Protein AF-A0A8T5P5B1-F1 (afdb_monomer)

Radius of gyration: 20.29 Å; Cα contacts (8 Å, |Δi|>4): 77; chains: 1; bounding box: 40×28×61 Å

Solvent-accessible surface area (backbone atoms only — not comparable to full-atom values): 6531 Å² total; per-residue (Å²): 136,70,73,81,49,51,67,56,51,51,53,49,50,72,64,31,97,57,100,67,62,65,69,62,54,52,53,53,47,52,51,34,45,74,70,67,40,54,70,73,57,39,50,51,55,47,38,60,73,73,66,32,72,88,70,80,76,87,70,61,78,88,75,66,52,93,85,67,72,92,85,82,86,88,71,44,78,75,44,80,45,83,44,78,42,78,56,94,95,39,85,41,79,45,78,49,68,46,76,88

Secondary structure (DSSP, 8-state):
--TTTHHHHHHHHHHS-S---HHHHHHHHHHHHHTT--HHHHHHHHHHHTT---------GGG--TT--S------EEEEEEEEEEETTEEEEEEEEEE-

Structure (mmCIF, N/CA/C/O backbone):
data_AF-A0A8T5P5B1-F1
#
_entry.id   AF-A0A8T5P5B1-F1
#
loop_
_atom_site.group_PDB
_atom_site.id
_atom_site.type_symbol
_atom_site.label_atom_id
_atom_site.label_alt_id
_atom_site.label_comp_id
_atom_site.label_asym_id
_atom_site.label_entity_id
_atom_site.label_seq_id
_atom_site.pdbx_PDB_ins_code
_atom_site.Cartn_x
_atom_site.Cartn_y
_atom_site.Cartn_z
_atom_site.occupancy
_atom_site.B_iso_or_equiv
_atom_site.auth_seq_id
_atom_site.auth_comp_id
_atom_site.auth_asym_id
_atom_site.auth_atom_id
_atom_site.pdbx_PDB_model_num
ATOM 1 N N . MET A 1 1 ? 10.607 -5.806 -32.812 1.00 48.81 1 MET A N 1
ATOM 2 C CA . MET A 1 1 ? 11.029 -6.212 -31.448 1.00 48.81 1 MET A CA 1
ATOM 3 C C . MET A 1 1 ? 11.606 -5.039 -30.644 1.00 48.81 1 MET A C 1
ATOM 5 O O . MET A 1 1 ? 11.874 -5.224 -29.467 1.00 48.81 1 MET A O 1
ATOM 9 N N . GLU A 1 2 ? 11.757 -3.839 -31.229 1.00 45.44 2 GLU A N 1
ATOM 10 C CA . GLU A 1 2 ? 12.135 -2.603 -30.513 1.00 45.44 2 GLU A CA 1
ATOM 11 C C . GLU A 1 2 ? 10.940 -1.669 -30.233 1.00 45.44 2 GLU A C 1
ATOM 13 O O . GLU A 1 2 ? 11.024 -0.817 -29.356 1.00 45.44 2 GLU A O 1
ATOM 18 N N . ASP A 1 3 ? 9.799 -1.900 -30.886 1.00 50.09 3 ASP A N 1
ATOM 19 C CA . ASP A 1 3 ? 8.593 -1.065 -30.787 1.00 50.09 3 ASP A CA 1
ATOM 20 C C . ASP A 1 3 ? 7.743 -1.249 -29.515 1.00 50.09 3 ASP A C 1
ATOM 22 O O . ASP A 1 3 ? 6.899 -0.405 -29.228 1.00 50.09 3 ASP A O 1
ATOM 26 N N . GLU A 1 4 ? 7.945 -2.305 -28.715 1.00 53.94 4 GLU A N 1
ATOM 27 C CA . GLU A 1 4 ? 7.190 -2.488 -27.455 1.00 53.94 4 GLU A CA 1
ATOM 28 C C . GLU A 1 4 ? 7.750 -1.656 -26.293 1.00 53.94 4 GLU A C 1
ATOM 30 O O . GLU A 1 4 ? 7.059 -1.420 -25.304 1.00 53.94 4 GLU A O 1
ATOM 35 N N . PHE A 1 5 ? 8.991 -1.173 -26.403 1.00 53.56 5 PHE A N 1
ATOM 36 C CA . PHE A 1 5 ? 9.629 -0.388 -25.343 1.00 53.56 5 PHE A CA 1
ATOM 37 C C . PHE A 1 5 ? 9.451 1.116 -25.522 1.00 53.56 5 PHE A C 1
ATOM 39 O O . PHE A 1 5 ? 9.472 1.833 -24.524 1.00 53.56 5 PHE A O 1
ATOM 46 N N . ALA A 1 6 ? 9.214 1.577 -26.753 1.00 57.56 6 ALA A N 1
ATOM 47 C CA . ALA A 1 6 ? 8.965 2.980 -27.076 1.00 57.56 6 ALA A CA 1
ATOM 48 C C . ALA A 1 6 ? 7.896 3.639 -26.174 1.00 57.56 6 ALA A C 1
ATOM 50 O O . ALA A 1 6 ? 8.231 4.612 -25.500 1.00 57.56 6 ALA A O 1
ATOM 51 N N . PRO A 1 7 ? 6.671 3.085 -26.012 1.00 61.44 7 PRO A N 1
ATOM 52 C CA . PRO A 1 7 ? 5.656 3.729 -25.174 1.00 61.44 7 PRO A CA 1
ATOM 53 C C . PRO A 1 7 ? 6.041 3.768 -23.689 1.00 61.44 7 PRO A C 1
ATOM 55 O O . PRO A 1 7 ? 5.639 4.668 -22.959 1.00 61.44 7 PRO A O 1
ATOM 58 N N . HIS A 1 8 ? 6.832 2.802 -23.218 1.00 60.69 8 HIS A N 1
ATOM 59 C CA . HIS A 1 8 ? 7.261 2.753 -21.823 1.00 60.69 8 HIS A CA 1
ATOM 60 C C . HIS A 1 8 ? 8.378 3.751 -21.520 1.00 60.69 8 HIS A C 1
ATOM 62 O O . HIS A 1 8 ? 8.417 4.295 -20.420 1.00 60.69 8 HIS A O 1
ATOM 68 N N . VAL A 1 9 ? 9.270 3.998 -22.479 1.00 60.22 9 VAL A N 1
ATOM 69 C CA . VAL A 1 9 ? 10.329 5.005 -22.358 1.00 60.22 9 VAL A CA 1
ATOM 70 C C . VAL A 1 9 ? 9.731 6.413 -22.357 1.00 60.22 9 VAL A C 1
ATOM 72 O O . VAL A 1 9 ? 10.094 7.213 -21.495 1.00 60.22 9 VAL A O 1
ATOM 75 N N . ASP A 1 10 ? 8.759 6.681 -23.232 1.00 62.12 10 ASP A N 1
ATOM 76 C CA . ASP A 1 10 ? 8.004 7.940 -23.252 1.00 62.12 10 ASP A CA 1
ATOM 77 C C . ASP A 1 10 ? 7.241 8.186 -21.941 1.00 62.12 10 ASP A C 1
ATOM 79 O O . ASP A 1 10 ? 7.324 9.273 -21.372 1.00 62.12 10 ASP A O 1
ATOM 83 N N . GLU A 1 11 ? 6.561 7.170 -21.394 1.00 61.44 11 GLU A N 1
ATOM 84 C CA . GLU A 1 11 ? 5.889 7.276 -20.087 1.00 61.44 11 GLU A CA 1
ATOM 85 C C . GLU A 1 11 ? 6.862 7.635 -18.958 1.00 61.44 11 GLU A C 1
ATOM 87 O O . GLU A 1 11 ? 6.540 8.433 -18.076 1.00 61.44 11 GLU A O 1
ATOM 92 N N . ILE A 1 12 ? 8.058 7.042 -18.969 1.00 63.22 12 ILE A N 1
ATOM 93 C CA . ILE A 1 12 ? 9.087 7.313 -17.965 1.00 63.22 12 ILE A CA 1
ATOM 94 C C . ILE A 1 12 ? 9.600 8.746 -18.122 1.00 63.22 12 ILE A C 1
ATOM 96 O O . ILE A 1 12 ? 9.678 9.470 -17.131 1.00 63.22 12 ILE A O 1
ATOM 100 N N . LYS A 1 13 ? 9.891 9.187 -19.349 1.00 62.69 13 LYS A N 1
ATOM 101 C CA . LYS A 1 13 ? 10.288 10.572 -19.624 1.00 62.69 13 LYS A CA 1
ATOM 102 C C . LYS A 1 13 ? 9.228 11.580 -19.214 1.00 62.69 13 LYS A C 1
ATOM 104 O O . LYS A 1 13 ? 9.554 12.591 -18.621 1.00 62.69 13 LYS A O 1
ATOM 109 N N . MET A 1 14 ? 7.959 11.303 -19.483 1.00 61.25 14 MET A N 1
ATOM 110 C CA . MET A 1 14 ? 6.864 12.180 -19.075 1.00 61.25 14 MET A CA 1
ATOM 111 C C . MET A 1 14 ? 6.687 12.194 -17.546 1.00 61.25 14 MET A C 1
ATOM 113 O O . MET A 1 14 ? 6.194 13.163 -16.967 1.00 61.25 14 MET A O 1
ATOM 117 N N . ALA A 1 15 ? 7.088 11.118 -16.861 1.00 56.56 15 ALA A N 1
ATOM 118 C CA . ALA A 1 15 ? 7.052 11.039 -15.407 1.00 56.56 15 ALA A CA 1
ATOM 119 C C . ALA A 1 15 ? 8.195 11.812 -14.731 1.00 56.56 15 ALA A C 1
ATOM 121 O O . ALA A 1 15 ? 7.965 12.360 -13.646 1.00 56.56 15 ALA A O 1
ATOM 122 N N . LEU A 1 16 ? 9.376 11.848 -15.353 1.00 60.03 16 LEU A N 1
ATOM 123 C CA . LEU A 1 16 ? 10.564 12.566 -14.903 1.00 60.03 16 LEU A CA 1
ATOM 124 C C . LEU A 1 16 ? 10.633 13.928 -15.607 1.00 60.03 16 LEU A C 1
ATOM 126 O O . LEU A 1 16 ? 11.017 14.007 -16.762 1.00 60.03 16 LEU A O 1
ATOM 130 N N . ASP A 1 17 ? 10.291 15.002 -14.900 1.00 54.94 17 ASP A N 1
ATOM 131 C CA . ASP A 1 17 ? 10.280 16.406 -15.364 1.00 54.94 17 ASP A CA 1
ATOM 132 C C . ASP A 1 17 ? 11.702 16.960 -15.670 1.00 54.94 17 ASP A C 1
ATOM 134 O O . ASP A 1 17 ? 12.085 18.057 -15.277 1.00 54.94 17 ASP A O 1
ATOM 138 N N . SER A 1 18 ? 12.581 16.154 -16.266 1.00 53.78 18 SER A N 1
ATOM 139 C CA . SER A 1 18 ? 13.993 16.455 -16.486 1.00 53.78 18 SER A CA 1
ATOM 140 C C . SER A 1 18 ? 14.473 15.869 -17.809 1.00 53.78 18 SER A C 1
ATOM 142 O O . SER A 1 18 ? 14.102 14.757 -18.180 1.00 53.78 18 SER A O 1
ATOM 144 N N . GLU A 1 19 ? 15.326 16.627 -18.503 1.00 54.81 19 GLU A N 1
ATOM 145 C CA . GLU A 1 19 ? 15.997 16.263 -19.757 1.00 54.81 19 GLU A CA 1
ATOM 146 C C . GLU A 1 19 ? 16.933 15.057 -19.567 1.00 54.81 19 GLU A C 1
ATOM 148 O O . GLU A 1 19 ? 18.153 15.179 -19.484 1.00 54.81 19 GLU A O 1
ATOM 153 N N . ILE A 1 20 ? 16.356 13.865 -19.453 1.00 60.31 20 ILE A N 1
ATOM 154 C CA . ILE A 1 20 ? 17.097 12.612 -19.351 1.00 60.31 20 ILE A CA 1
ATOM 155 C C . ILE A 1 20 ? 17.165 11.972 -20.737 1.00 60.31 20 ILE A C 1
ATOM 157 O O . ILE A 1 20 ? 16.169 11.884 -21.458 1.00 60.31 20 ILE A O 1
ATOM 161 N N . ASP A 1 21 ? 18.362 11.517 -21.098 1.00 63.22 21 ASP A N 1
ATOM 162 C CA . ASP A 1 21 ? 18.674 10.928 -22.397 1.00 63.22 21 ASP A CA 1
ATOM 163 C C . ASP A 1 21 ? 17.936 9.589 -22.615 1.00 63.22 21 ASP A C 1
ATOM 165 O O . ASP A 1 21 ? 18.055 8.655 -21.813 1.00 63.22 21 ASP A O 1
ATOM 169 N N . GLU A 1 22 ? 17.174 9.485 -23.711 1.00 63.44 22 GLU A N 1
ATOM 170 C CA . GLU A 1 22 ? 16.361 8.301 -24.062 1.00 63.44 22 GLU A CA 1
ATOM 171 C C . GLU A 1 22 ? 17.205 7.047 -24.216 1.00 63.44 22 GLU A C 1
ATOM 173 O O . GLU A 1 22 ? 16.791 5.956 -23.820 1.00 63.44 22 GLU A O 1
ATOM 178 N N . ASN A 1 23 ? 18.412 7.203 -24.760 1.00 65.38 23 ASN A N 1
ATOM 179 C CA . ASN A 1 23 ? 19.282 6.075 -25.049 1.00 65.38 23 ASN A CA 1
ATOM 180 C C . ASN A 1 23 ? 19.804 5.437 -23.759 1.00 65.38 23 ASN A C 1
ATOM 182 O O . ASN A 1 23 ? 19.926 4.213 -23.681 1.00 65.38 23 ASN A O 1
ATOM 186 N N . GLY A 1 24 ? 20.059 6.249 -22.727 1.00 66.38 24 GLY A N 1
ATOM 187 C CA . GLY A 1 24 ? 20.456 5.759 -21.406 1.00 66.38 24 GLY A CA 1
ATOM 188 C C . GLY A 1 24 ? 19.336 4.971 -20.726 1.00 66.38 24 GLY A C 1
ATOM 189 O O . GLY A 1 24 ? 19.567 3.878 -20.212 1.00 66.38 24 GLY A O 1
ATOM 190 N N . ILE A 1 25 ? 18.106 5.488 -20.794 1.00 69.56 25 ILE A N 1
ATOM 191 C CA . ILE A 1 25 ? 16.907 4.830 -20.260 1.00 69.56 25 ILE A CA 1
ATOM 192 C C . ILE A 1 25 ? 16.655 3.487 -20.955 1.00 69.56 25 ILE A C 1
ATOM 194 O O . ILE A 1 25 ? 16.413 2.480 -20.289 1.00 69.56 25 ILE A O 1
ATOM 198 N N . LEU A 1 26 ? 16.734 3.455 -22.285 1.00 69.56 26 LEU A N 1
ATOM 199 C CA . LEU A 1 26 ? 16.474 2.258 -23.080 1.00 69.56 26 LEU A CA 1
ATOM 200 C C . LEU A 1 26 ? 17.521 1.166 -22.818 1.00 69.56 26 LEU A C 1
ATOM 202 O O . LEU A 1 26 ? 17.164 -0.008 -22.702 1.00 69.56 26 LEU A O 1
ATOM 206 N N . ALA A 1 27 ? 18.796 1.536 -22.665 1.00 73.19 27 ALA A N 1
ATOM 207 C CA . ALA A 1 27 ? 19.865 0.599 -22.325 1.00 73.19 27 ALA A CA 1
ATOM 208 C C . ALA A 1 27 ? 19.683 -0.012 -20.924 1.00 73.19 27 ALA A C 1
ATOM 210 O O . ALA A 1 27 ? 19.799 -1.229 -20.761 1.00 73.19 27 ALA A O 1
ATOM 211 N N . ASP A 1 28 ? 19.350 0.805 -19.921 1.00 71.62 28 ASP A N 1
ATOM 212 C CA . ASP A 1 28 ? 19.043 0.320 -18.571 1.00 71.62 28 ASP A CA 1
ATOM 213 C C . ASP A 1 28 ? 17.775 -0.550 -18.553 1.00 71.62 28 ASP A C 1
ATOM 215 O O . ASP A 1 28 ? 17.753 -1.587 -17.890 1.00 71.62 28 ASP A O 1
ATOM 219 N N . LEU A 1 29 ? 16.742 -0.188 -19.322 1.00 72.25 29 LEU A N 1
ATOM 220 C CA . LEU A 1 29 ? 15.509 -0.967 -19.445 1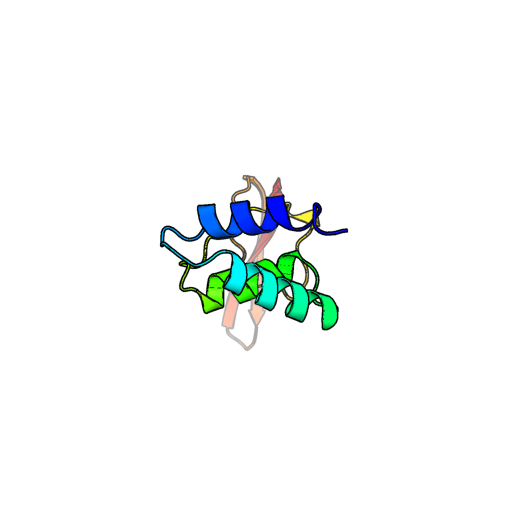.00 72.25 29 LEU A CA 1
ATOM 221 C C . LEU A 1 29 ? 15.765 -2.334 -20.098 1.00 72.25 29 LEU A C 1
ATOM 223 O O . LEU A 1 29 ? 15.334 -3.350 -19.553 1.00 72.25 29 LEU A O 1
ATOM 227 N N . LYS A 1 30 ? 16.511 -2.380 -21.214 1.00 74.00 30 LYS A N 1
ATOM 228 C CA . LYS A 1 30 ? 16.926 -3.636 -21.869 1.00 74.00 30 LYS A CA 1
ATOM 229 C C . LYS A 1 30 ? 17.681 -4.528 -20.884 1.00 74.00 30 LYS A C 1
ATOM 231 O O . LYS A 1 30 ? 17.327 -5.693 -20.726 1.00 74.00 30 LYS A O 1
ATOM 236 N N . LYS A 1 31 ? 18.629 -3.955 -20.139 1.00 78.00 31 LYS A N 1
ATOM 237 C CA . LYS A 1 31 ? 19.401 -4.678 -19.126 1.00 78.00 31 LYS A CA 1
ATOM 238 C C . LYS A 1 31 ? 18.501 -5.268 -18.035 1.00 78.00 31 LYS A C 1
ATOM 240 O O . LYS A 1 31 ? 18.640 -6.436 -17.696 1.00 78.00 31 LYS A O 1
ATOM 245 N N . LEU A 1 32 ? 17.545 -4.502 -17.509 1.00 75.44 32 LEU A N 1
ATOM 246 C CA . LEU A 1 32 ? 16.598 -4.979 -16.490 1.00 75.44 32 LEU A CA 1
ATOM 247 C C . LEU A 1 32 ? 15.712 -6.125 -17.008 1.00 75.44 32 LEU A C 1
ATOM 249 O O . LEU A 1 32 ? 15.461 -7.087 -16.283 1.00 75.44 32 LEU A O 1
ATOM 253 N N . ILE A 1 33 ? 15.300 -6.072 -18.271 1.00 72.06 33 ILE A N 1
ATOM 254 C CA . ILE A 1 33 ? 14.507 -7.133 -18.904 1.00 72.06 33 ILE A CA 1
ATOM 255 C C . ILE A 1 33 ? 15.348 -8.389 -19.155 1.00 72.06 33 ILE A C 1
ATOM 257 O O . ILE A 1 33 ? 14.856 -9.498 -18.943 1.00 72.06 33 ILE A O 1
ATOM 261 N N . GLU A 1 34 ? 16.624 -8.245 -19.523 1.00 76.56 34 GLU A N 1
ATOM 262 C CA . GLU A 1 34 ? 17.568 -9.371 -19.597 1.00 76.56 34 GLU A CA 1
ATOM 263 C C . GLU A 1 34 ? 17.736 -10.063 -18.236 1.00 76.56 34 GLU A C 1
ATOM 265 O O . GLU A 1 34 ? 17.813 -11.290 -18.163 1.00 76.56 34 GLU A O 1
ATOM 270 N N . PHE A 1 35 ? 17.679 -9.302 -1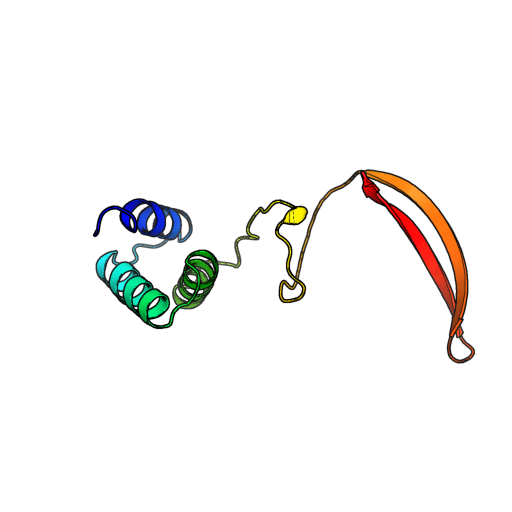7.138 1.00 74.94 35 PHE A N 1
ATOM 271 C CA . PHE A 1 35 ? 17.631 -9.837 -15.772 1.00 74.94 35 PHE A CA 1
ATOM 272 C C . PHE A 1 35 ? 16.266 -10.443 -15.381 1.00 74.94 35 PHE A C 1
ATOM 274 O O . PHE A 1 35 ? 16.079 -10.824 -14.226 1.00 74.94 35 PHE A O 1
ATOM 281 N N . ARG A 1 36 ? 15.316 -10.570 -16.323 1.00 66.50 36 ARG A N 1
ATOM 282 C CA . ARG A 1 36 ? 13.919 -11.000 -16.107 1.00 66.50 36 ARG A CA 1
ATOM 283 C C . ARG A 1 36 ? 13.166 -10.151 -15.083 1.00 66.50 36 ARG A C 1
ATOM 285 O O . ARG A 1 36 ? 12.235 -10.637 -14.438 1.00 66.50 36 ARG A O 1
ATOM 292 N N . VAL A 1 37 ? 13.545 -8.886 -14.929 1.00 69.56 37 VAL A N 1
ATOM 293 C CA . VAL A 1 37 ? 12.780 -7.953 -14.107 1.00 69.56 37 VAL A CA 1
ATOM 294 C C . VAL A 1 37 ? 11.502 -7.603 -14.874 1.00 69.56 37 VAL A C 1
ATOM 296 O O . VAL A 1 37 ? 11.580 -7.209 -16.041 1.00 69.56 37 VAL A O 1
ATOM 299 N N . PRO A 1 38 ? 10.312 -7.756 -14.268 1.00 69.94 38 PRO A N 1
ATOM 300 C CA . PRO A 1 38 ? 9.070 -7.370 -14.920 1.00 69.94 38 PRO A CA 1
ATOM 301 C C . PRO A 1 38 ? 9.088 -5.872 -15.248 1.00 69.94 38 PRO A C 1
ATOM 303 O O . PRO A 1 38 ? 9.589 -5.066 -14.463 1.00 69.94 38 PRO A O 1
ATOM 306 N N . ILE A 1 39 ? 8.508 -5.495 -16.394 1.00 68.00 39 ILE A N 1
ATOM 307 C CA . ILE A 1 39 ? 8.526 -4.121 -16.941 1.00 68.00 39 ILE A CA 1
ATOM 308 C C . ILE A 1 39 ? 8.130 -3.087 -15.877 1.00 68.00 39 ILE A C 1
ATOM 310 O O . ILE A 1 39 ? 8.727 -2.022 -15.767 1.00 68.00 39 ILE A O 1
ATOM 314 N N . GLU A 1 40 ? 7.162 -3.422 -15.034 1.00 65.38 40 GLU A N 1
ATOM 315 C CA . GLU A 1 40 ? 6.665 -2.558 -13.966 1.00 65.38 40 GLU A CA 1
ATOM 316 C C . GLU A 1 40 ? 7.687 -2.267 -12.854 1.00 65.38 40 GLU A C 1
ATOM 318 O O . GLU A 1 40 ? 7.722 -1.179 -12.279 1.00 65.38 40 GLU A O 1
ATOM 323 N N . GLU A 1 41 ? 8.522 -3.247 -12.531 1.00 66.94 41 GLU A N 1
ATOM 324 C CA . GLU A 1 41 ? 9.589 -3.117 -11.544 1.00 66.94 41 GLU A CA 1
ATOM 325 C C . GLU A 1 41 ? 10.817 -2.447 -12.160 1.00 66.94 41 GLU A C 1
ATOM 327 O O . GLU A 1 41 ? 11.470 -1.632 -11.506 1.00 66.94 41 GLU A O 1
ATOM 332 N N . ALA A 1 42 ? 11.047 -2.671 -13.457 1.00 71.62 42 ALA A N 1
ATOM 333 C CA . ALA A 1 42 ? 12.058 -1.954 -14.214 1.00 71.62 42 ALA A CA 1
ATOM 334 C C . ALA A 1 42 ? 11.764 -0.443 -14.267 1.00 71.62 42 ALA A C 1
ATOM 336 O O . ALA A 1 42 ? 12.655 0.353 -13.972 1.00 71.62 42 ALA A O 1
ATOM 337 N N . LYS A 1 43 ? 10.502 -0.040 -14.513 1.00 67.62 43 LYS A N 1
ATOM 338 C CA . 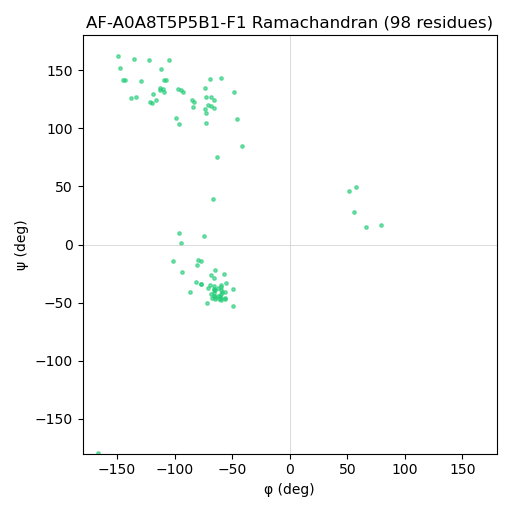LYS A 1 43 ? 10.067 1.369 -14.436 1.00 67.62 43 LYS A CA 1
ATOM 339 C C . LYS A 1 43 ? 10.365 1.982 -13.064 1.00 67.62 43 LYS A C 1
ATOM 341 O O . LYS A 1 43 ? 10.937 3.064 -12.999 1.00 67.62 43 LYS A O 1
ATOM 346 N N . ARG A 1 44 ? 10.031 1.285 -11.966 1.00 65.62 44 ARG A N 1
ATOM 347 C CA . ARG A 1 44 ? 10.308 1.751 -10.589 1.00 65.62 44 ARG A CA 1
ATOM 348 C C . ARG A 1 44 ? 11.798 1.962 -10.339 1.00 65.62 44 ARG A C 1
ATOM 350 O O . ARG A 1 44 ? 12.188 3.004 -9.820 1.00 65.62 44 ARG A O 1
ATOM 357 N N . SER A 1 45 ? 12.619 0.987 -10.722 1.00 66.94 45 SER A N 1
ATOM 358 C CA . SER A 1 45 ? 14.076 1.069 -10.581 1.00 66.94 45 SER A CA 1
ATOM 359 C C . SER A 1 45 ? 14.647 2.260 -11.349 1.00 66.94 45 SER A C 1
ATOM 361 O O . SER A 1 45 ? 15.520 2.966 -10.847 1.00 66.94 45 SER A O 1
ATOM 363 N N . LEU A 1 46 ? 14.102 2.526 -12.534 1.00 71.44 46 LEU A N 1
ATOM 364 C CA . LEU A 1 46 ? 14.517 3.631 -13.378 1.00 71.44 46 LEU A CA 1
ATOM 365 C C . LEU A 1 46 ? 14.082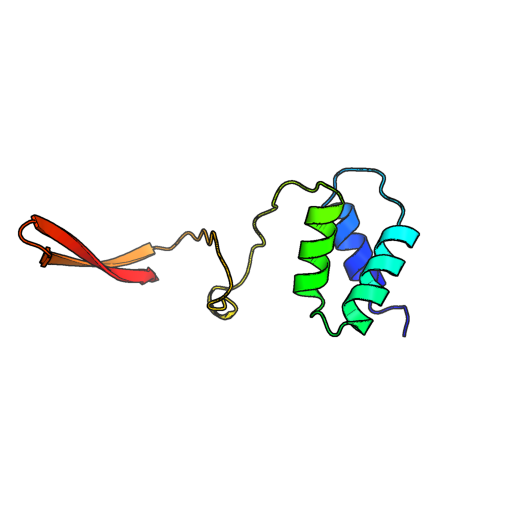 4.992 -12.812 1.00 71.44 46 LEU A C 1
ATOM 367 O O . LEU A 1 46 ? 14.922 5.861 -12.612 1.00 71.44 46 LEU A O 1
ATOM 371 N N . ILE A 1 47 ? 12.811 5.162 -12.443 1.00 68.75 47 ILE A N 1
ATOM 372 C CA . ILE A 1 47 ? 12.303 6.398 -11.819 1.00 68.75 47 ILE A CA 1
ATOM 373 C C . ILE A 1 47 ? 13.105 6.733 -10.552 1.00 68.75 47 ILE A C 1
ATOM 375 O O . ILE A 1 47 ? 13.517 7.877 -10.363 1.00 68.75 47 ILE A O 1
ATOM 379 N N . LYS A 1 48 ? 13.430 5.714 -9.744 1.00 67.81 48 LYS A N 1
ATOM 380 C CA . LYS A 1 48 ? 14.277 5.847 -8.553 1.00 67.81 48 LYS A CA 1
ATOM 381 C C . LYS A 1 48 ? 15.723 6.233 -8.882 1.00 67.81 48 LYS A C 1
ATOM 383 O O . LYS A 1 48 ? 16.304 7.054 -8.179 1.00 67.81 48 LYS A O 1
ATOM 388 N N . LYS A 1 49 ? 16.317 5.644 -9.928 1.00 70.75 49 LYS A N 1
ATOM 389 C CA . LYS A 1 49 ? 17.695 5.936 -10.367 1.00 70.75 49 LYS A CA 1
ATOM 390 C C . LYS A 1 49 ? 17.836 7.368 -10.886 1.00 70.75 49 LYS A C 1
ATOM 392 O O . LYS A 1 49 ? 18.856 7.999 -10.631 1.00 70.75 49 LYS A O 1
ATOM 397 N N . TYR A 1 50 ? 16.828 7.871 -11.592 1.00 67.06 50 TYR A N 1
ATOM 398 C CA . TYR A 1 50 ? 16.871 9.181 -12.243 1.00 67.06 50 TYR A CA 1
ATOM 399 C C . TYR A 1 50 ? 16.234 10.314 -11.420 1.00 67.06 50 TYR A C 1
ATOM 401 O O . TYR A 1 50 ? 16.097 11.428 -11.915 1.00 67.06 50 TYR A O 1
ATOM 409 N N . GLY A 1 51 ? 15.899 10.068 -10.148 1.00 53.75 51 GLY A N 1
ATOM 410 C CA . GLY A 1 51 ? 15.502 11.123 -9.209 1.00 53.75 51 GLY A CA 1
ATOM 411 C C . GLY A 1 51 ? 14.057 11.603 -9.349 1.00 53.75 51 GLY A C 1
ATOM 412 O O . GLY A 1 51 ? 13.713 12.655 -8.815 1.00 53.75 51 GLY A O 1
ATOM 413 N N . GLY A 1 52 ? 13.200 10.841 -10.031 1.00 56.38 52 GLY A N 1
ATOM 414 C CA . GLY A 1 52 ? 11.770 11.114 -10.044 1.00 56.38 52 GLY A CA 1
ATOM 415 C C . GLY A 1 52 ? 11.228 10.909 -8.636 1.00 56.38 52 GLY A C 1
ATOM 416 O O . GLY A 1 52 ? 11.319 9.801 -8.104 1.00 56.38 52 GLY A O 1
ATOM 417 N N . ALA A 1 53 ? 10.707 11.975 -8.022 1.00 48.34 53 ALA A N 1
ATOM 418 C CA . ALA A 1 53 ? 10.003 11.889 -6.747 1.00 48.34 53 ALA A CA 1
ATOM 419 C C . ALA A 1 53 ? 8.985 10.747 -6.834 1.00 48.34 53 ALA A C 1
ATOM 421 O O . ALA A 1 53 ? 8.282 10.688 -7.843 1.00 48.34 53 ALA A O 1
ATOM 422 N N . ASP A 1 54 ? 8.964 9.856 -5.831 1.00 52.84 54 ASP A N 1
ATOM 423 C CA . ASP A 1 54 ? 8.072 8.695 -5.701 1.00 52.84 54 ASP A CA 1
ATOM 424 C C . ASP A 1 54 ? 6.639 9.055 -6.130 1.00 52.84 54 ASP A C 1
ATOM 426 O O . ASP A 1 54 ? 5.793 9.441 -5.323 1.00 52.84 54 ASP A O 1
ATOM 430 N N . LYS A 1 55 ? 6.354 8.973 -7.434 1.00 53.88 55 LYS A N 1
ATOM 431 C CA . LYS A 1 55 ? 5.007 9.143 -7.957 1.00 53.88 55 LYS A CA 1
ATOM 432 C C . LYS A 1 55 ? 4.293 7.874 -7.547 1.00 53.88 55 LYS A C 1
ATOM 434 O O . LYS A 1 55 ? 4.547 6.813 -8.119 1.00 53.88 55 LYS A O 1
ATOM 439 N N . SER A 1 56 ? 3.447 7.988 -6.524 1.00 55.19 56 SER A N 1
ATOM 440 C CA . SER A 1 56 ? 2.529 6.941 -6.089 1.00 55.19 56 SER A CA 1
ATOM 441 C C . SER A 1 56 ? 1.841 6.358 -7.320 1.00 55.19 56 SER A C 1
ATOM 443 O O . SER A 1 56 ? 1.053 7.027 -7.990 1.00 55.19 56 SER A O 1
ATOM 445 N N . ILE A 1 57 ? 2.216 5.131 -7.679 1.00 60.34 57 ILE A N 1
ATOM 446 C CA . ILE A 1 57 ? 1.718 4.483 -8.888 1.00 60.34 57 ILE A CA 1
ATOM 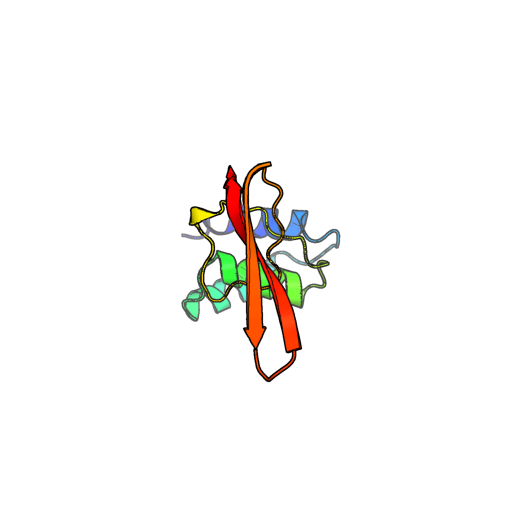447 C C . ILE A 1 57 ? 0.272 4.098 -8.608 1.00 60.34 57 ILE A C 1
ATOM 449 O O . ILE A 1 57 ? 0.005 3.232 -7.775 1.00 60.34 57 ILE A O 1
ATOM 453 N N . VAL A 1 58 ? -0.661 4.736 -9.310 1.00 61.09 58 VAL A N 1
ATOM 454 C CA . VAL A 1 58 ? -2.076 4.376 -9.229 1.00 61.09 58 VAL A CA 1
ATOM 455 C C . VAL A 1 58 ? -2.254 3.000 -9.865 1.00 61.09 58 VAL A C 1
ATOM 457 O O . VAL A 1 58 ? -1.952 2.798 -11.041 1.00 61.09 58 VAL A O 1
ATOM 460 N N . ARG A 1 59 ? -2.723 2.034 -9.073 1.00 70.00 59 ARG A N 1
ATOM 461 C CA . ARG A 1 59 ? -2.958 0.645 -9.486 1.00 70.00 59 ARG A CA 1
ATOM 462 C C . ARG A 1 59 ? -4.297 0.152 -8.973 1.00 70.00 59 ARG A C 1
ATOM 464 O O . ARG A 1 59 ? -4.836 0.690 -8.008 1.00 70.00 59 ARG A O 1
ATOM 471 N N . LYS A 1 60 ? -4.827 -0.898 -9.603 1.00 76.62 60 LYS A N 1
ATOM 472 C CA . LYS A 1 60 ? -6.014 -1.576 -9.081 1.00 76.62 60 LYS A CA 1
ATOM 473 C C . LYS A 1 60 ? -5.648 -2.315 -7.797 1.00 76.62 60 LYS A C 1
ATOM 475 O O . LYS A 1 60 ? -4.592 -2.937 -7.712 1.00 76.62 60 LYS A O 1
ATOM 480 N N . LEU A 1 61 ? -6.565 -2.305 -6.830 1.00 77.62 61 LEU A N 1
ATOM 481 C CA . LEU A 1 61 ? -6.417 -3.030 -5.563 1.00 77.62 61 LEU A CA 1
ATOM 482 C C . LEU A 1 61 ? -6.153 -4.533 -5.772 1.00 77.62 61 LEU A C 1
ATOM 484 O O . LEU A 1 61 ? -5.399 -5.130 -5.013 1.00 77.62 61 LEU A O 1
ATOM 488 N N . CYS A 1 62 ? -6.720 -5.134 -6.824 1.00 80.81 62 CYS A N 1
ATOM 489 C CA . CYS A 1 62 ? -6.518 -6.549 -7.156 1.00 80.81 62 CYS A CA 1
ATOM 490 C C . CYS A 1 62 ? -5.074 -6.903 -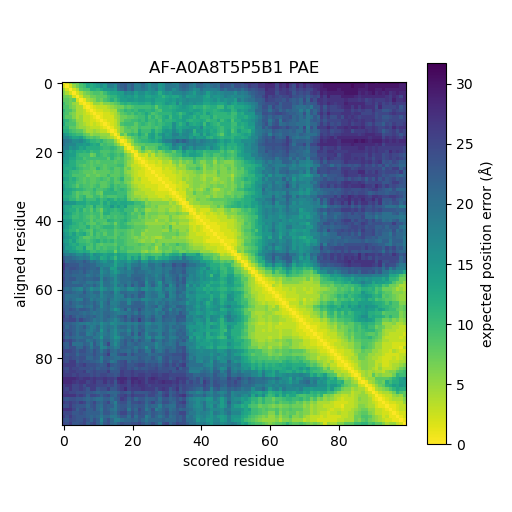7.549 1.00 80.81 62 CYS A C 1
ATOM 492 O O . CYS A 1 62 ? -4.697 -8.066 -7.444 1.00 80.81 62 CYS A O 1
ATOM 494 N N . ASP A 1 63 ? -4.280 -5.926 -7.989 1.00 77.25 63 ASP A N 1
ATOM 495 C CA . ASP A 1 63 ? -2.908 -6.144 -8.458 1.00 77.25 63 ASP A CA 1
ATOM 496 C C . ASP A 1 63 ? -1.861 -5.929 -7.349 1.00 77.25 63 ASP A C 1
ATOM 498 O O . ASP A 1 63 ? -0.658 -6.060 -7.592 1.00 77.25 63 ASP A O 1
ATOM 502 N N . ILE A 1 64 ? -2.302 -5.606 -6.127 1.00 82.69 64 ILE A N 1
ATOM 503 C CA . ILE A 1 64 ? -1.429 -5.427 -4.964 1.00 82.69 64 ILE A CA 1
ATOM 504 C C . ILE A 1 64 ? -0.834 -6.773 -4.553 1.00 82.69 64 ILE A C 1
ATOM 506 O O . ILE A 1 64 ? -1.549 -7.738 -4.277 1.00 82.69 64 ILE A O 1
ATOM 510 N N . LYS A 1 65 ? 0.496 -6.823 -4.445 1.00 79.44 65 LYS A N 1
ATOM 511 C CA . LYS A 1 65 ? 1.227 -7.994 -3.949 1.00 79.44 65 LYS A CA 1
ATOM 512 C C . LYS A 1 65 ? 1.715 -7.754 -2.525 1.00 79.44 65 LYS A C 1
ATOM 514 O O . LYS A 1 65 ? 1.930 -6.627 -2.100 1.00 79.44 65 LYS A O 1
ATOM 519 N N . ILE A 1 66 ? 1.998 -8.839 -1.804 1.00 77.81 66 ILE A N 1
ATOM 520 C CA . ILE A 1 66 ? 2.525 -8.804 -0.423 1.00 77.81 66 ILE A CA 1
ATOM 521 C C . ILE A 1 66 ? 3.841 -8.002 -0.324 1.00 77.81 66 ILE A C 1
ATOM 523 O O . ILE A 1 66 ? 4.175 -7.471 0.731 1.00 77.81 66 ILE A O 1
ATOM 527 N N . SER A 1 67 ? 4.596 -7.907 -1.422 1.00 75.88 67 SER A N 1
ATOM 528 C CA . SER A 1 67 ? 5.847 -7.145 -1.474 1.00 75.88 67 SER A CA 1
ATOM 529 C C . SER A 1 67 ? 5.656 -5.632 -1.640 1.00 75.88 67 SER A C 1
ATOM 531 O O . SER A 1 67 ? 6.631 -4.896 -1.470 1.00 75.88 67 SER A O 1
ATOM 533 N N . ASP A 1 68 ? 4.459 -5.156 -1.994 1.00 76.25 68 ASP A N 1
ATOM 534 C CA . ASP A 1 68 ? 4.201 -3.724 -2.128 1.00 76.25 68 ASP A CA 1
ATOM 535 C C . ASP A 1 68 ? 4.117 -3.077 -0.735 1.00 76.25 68 ASP A C 1
ATOM 537 O O . ASP A 1 68 ? 3.508 -3.597 0.200 1.00 76.25 68 ASP A O 1
ATOM 541 N N . ARG A 1 69 ? 4.786 -1.933 -0.583 1.00 77.19 69 ARG A N 1
ATOM 542 C CA . ARG A 1 69 ? 4.857 -1.151 0.659 1.00 77.19 69 ARG A CA 1
ATOM 543 C C . ARG A 1 69 ? 4.340 0.257 0.387 1.00 77.19 69 ARG A C 1
ATOM 545 O O . ARG A 1 69 ? 4.354 0.694 -0.758 1.00 77.19 69 ARG A O 1
ATOM 552 N N . ASN A 1 70 ? 3.926 0.959 1.442 1.00 76.19 70 ASN A N 1
ATOM 553 C CA . ASN A 1 70 ? 3.430 2.340 1.378 1.00 76.19 70 ASN A CA 1
ATOM 554 C C . ASN A 1 70 ? 2.223 2.501 0.436 1.00 76.19 70 ASN A C 1
ATOM 556 O O . ASN A 1 70 ? 2.209 3.359 -0.440 1.00 76.19 70 ASN A O 1
ATOM 560 N N . ILE A 1 71 ? 1.217 1.642 0.603 1.00 80.94 71 ILE A N 1
ATOM 561 C CA . ILE A 1 71 ? -0.001 1.676 -0.206 1.00 80.94 71 ILE A CA 1
ATOM 562 C C . ILE A 1 71 ? -0.975 2.677 0.407 1.00 80.94 71 ILE A C 1
ATOM 564 O O . ILE A 1 71 ? -1.358 2.540 1.568 1.00 80.94 71 ILE A O 1
ATOM 568 N N . GLU A 1 72 ? -1.404 3.643 -0.396 1.00 80.69 72 GLU A N 1
ATOM 569 C CA . GLU A 1 72 ? -2.441 4.605 -0.046 1.00 80.69 72 GLU A CA 1
ATOM 570 C C . GLU A 1 72 ? -3.614 4.447 -1.015 1.00 80.69 72 GLU A C 1
ATOM 572 O O . GLU A 1 72 ? -3.430 4.401 -2.232 1.00 80.69 72 GLU A O 1
ATOM 577 N N . PHE A 1 73 ? -4.825 4.319 -0.477 1.00 83.75 73 PHE A N 1
ATOM 578 C CA . PHE A 1 73 ? -6.047 4.245 -1.270 1.00 83.75 73 PHE A CA 1
ATOM 579 C C . PHE A 1 73 ? -7.209 4.884 -0.511 1.00 83.75 73 PHE A C 1
ATOM 581 O O . PHE A 1 73 ? -7.237 4.902 0.720 1.00 83.75 73 PHE A O 1
ATOM 588 N N . THR A 1 74 ? -8.181 5.403 -1.255 1.00 86.25 74 THR A N 1
ATOM 589 C CA . THR A 1 74 ? -9.407 5.992 -0.709 1.00 86.25 74 THR A CA 1
ATOM 590 C C . THR A 1 74 ? -10.581 5.074 -1.027 1.00 86.25 74 THR A C 1
ATOM 592 O O . THR A 1 74 ? -10.740 4.636 -2.162 1.00 86.25 74 THR A O 1
ATOM 595 N N . THR A 1 75 ? -11.393 4.766 -0.020 1.00 85.19 75 THR A N 1
ATOM 596 C CA . THR A 1 75 ? -12.535 3.840 -0.096 1.00 85.19 75 THR A CA 1
ATOM 597 C C . THR A 1 75 ? -13.606 4.286 0.893 1.00 85.19 75 THR A C 1
ATOM 599 O O . THR A 1 75 ? -13.321 5.063 1.811 1.00 85.19 75 THR A O 1
ATOM 602 N N . GLN A 1 76 ? -14.835 3.802 0.722 1.00 89.88 76 GLN A N 1
ATOM 603 C CA . GLN A 1 76 ? -15.900 4.035 1.682 1.00 89.88 76 GLN A CA 1
ATOM 604 C C . GLN A 1 76 ? -15.956 2.893 2.701 1.00 89.88 76 GLN A C 1
ATOM 606 O O . GLN A 1 76 ? -15.996 1.715 2.355 1.00 89.88 76 GLN A O 1
ATOM 611 N N . VAL A 1 77 ? -16.008 3.235 3.988 1.00 90.12 77 VAL A N 1
ATOM 612 C CA . VAL A 1 77 ? -16.254 2.239 5.037 1.00 90.12 77 VAL A CA 1
ATOM 613 C C . VAL A 1 77 ? -17.727 1.842 4.989 1.00 90.12 77 VAL A C 1
ATOM 615 O O . VAL A 1 77 ? -18.598 2.682 5.214 1.00 90.12 77 VAL A O 1
ATOM 618 N N . MET A 1 78 ? -18.007 0.573 4.693 1.00 91.25 78 MET A N 1
ATOM 619 C CA . MET A 1 78 ? -19.374 0.043 4.687 1.00 91.25 78 MET A CA 1
ATOM 620 C C . MET A 1 78 ? -19.793 -0.441 6.072 1.00 91.25 78 MET A C 1
ATOM 622 O O . MET A 1 78 ? -20.916 -0.198 6.504 1.00 91.25 78 MET A O 1
ATOM 626 N N . GLU A 1 79 ? -18.881 -1.098 6.785 1.00 89.31 79 GLU A N 1
ATOM 627 C CA . GLU A 1 79 ? -19.133 -1.622 8.123 1.00 89.31 79 GLU A CA 1
ATOM 628 C C . GLU A 1 79 ? -17.887 -1.464 8.988 1.00 89.31 79 GLU A C 1
ATOM 630 O O . GLU A 1 79 ? -16.769 -1.669 8.515 1.00 89.31 79 GLU A O 1
ATOM 635 N N . VAL A 1 80 ? -18.077 -1.131 10.265 1.00 91.81 80 VAL A N 1
ATOM 636 C CA . VAL A 1 80 ? -17.002 -1.107 11.256 1.00 91.81 80 VAL A CA 1
ATOM 637 C C . VAL A 1 80 ? -17.474 -1.714 12.574 1.00 91.81 80 VAL A C 1
ATOM 639 O O . VAL A 1 80 ? -18.464 -1.293 13.168 1.00 91.81 80 VAL A O 1
ATOM 642 N N . ALA A 1 81 ? -16.724 -2.695 13.056 1.00 87.75 81 ALA A N 1
ATOM 643 C CA . ALA A 1 81 ? -16.890 -3.327 14.349 1.00 87.75 81 ALA A CA 1
ATOM 644 C C . ALA A 1 81 ? -15.730 -2.931 15.265 1.00 87.75 81 ALA A C 1
ATOM 646 O O . ALA A 1 81 ? -14.558 -2.986 14.883 1.00 87.75 81 ALA A O 1
ATOM 647 N N . ARG A 1 82 ? -16.061 -2.551 16.500 1.00 88.88 82 ARG A N 1
ATOM 648 C CA . ARG A 1 82 ? -15.080 -2.279 17.555 1.00 88.88 82 ARG A CA 1
ATOM 649 C C . ARG A 1 82 ? -14.881 -3.528 18.405 1.00 88.88 82 ARG A C 1
ATOM 651 O O . ARG A 1 82 ? -15.854 -4.129 18.860 1.00 88.88 82 ARG A O 1
ATOM 658 N N . LYS A 1 83 ? -13.629 -3.891 18.668 1.00 87.44 83 LYS A N 1
ATOM 659 C CA . LYS A 1 83 ? -13.291 -4.963 19.605 1.00 87.44 83 LYS A CA 1
ATOM 660 C C . LYS A 1 83 ? -12.172 -4.505 20.524 1.00 87.44 83 LYS A C 1
ATOM 662 O O . LYS A 1 83 ? -11.116 -4.084 20.061 1.00 87.44 83 LYS A O 1
ATOM 667 N N . THR A 1 84 ? -12.393 -4.616 21.827 1.00 82.69 84 THR A N 1
ATOM 668 C CA . THR A 1 84 ? -11.329 -4.433 22.813 1.00 82.69 84 THR A CA 1
ATOM 669 C C . THR A 1 84 ? -10.584 -5.752 22.938 1.00 82.69 84 THR A C 1
ATOM 671 O O . THR A 1 84 ? -11.175 -6.779 23.271 1.00 82.69 84 THR A O 1
ATOM 674 N N . ILE A 1 85 ? -9.296 -5.738 22.614 1.00 83.44 85 ILE A N 1
ATOM 675 C CA . ILE A 1 85 ? -8.399 -6.869 22.819 1.00 83.44 85 ILE A CA 1
ATOM 676 C C . ILE A 1 85 ? -7.466 -6.548 23.979 1.00 83.44 85 ILE A C 1
ATOM 678 O O . ILE A 1 85 ? -7.012 -5.416 24.138 1.00 83.44 85 ILE A O 1
ATOM 682 N N . ASN A 1 86 ? -7.180 -7.554 24.795 1.00 77.75 86 ASN A N 1
ATOM 683 C CA . ASN A 1 86 ? -6.146 -7.455 25.810 1.00 77.75 86 ASN A CA 1
ATOM 684 C C . ASN A 1 86 ? -4.892 -8.120 25.240 1.00 77.75 86 ASN A C 1
ATOM 686 O O . ASN A 1 86 ? -4.868 -9.330 25.012 1.00 77.75 86 ASN A O 1
ATOM 690 N N . SER A 1 87 ? -3.883 -7.317 24.915 1.00 70.19 87 SER A N 1
ATOM 691 C CA . SER A 1 87 ? -2.585 -7.814 24.460 1.00 70.19 87 SER A CA 1
ATOM 692 C C . SER A 1 87 ? -1.527 -7.328 25.433 1.00 70.19 87 SER A C 1
ATOM 694 O O . SER A 1 87 ? -1.376 -6.128 25.632 1.00 70.19 87 SER A O 1
ATOM 696 N N . ASN A 1 88 ? -0.800 -8.267 26.040 1.00 70.88 88 ASN A N 1
ATOM 697 C CA . ASN A 1 88 ? 0.281 -7.991 26.990 1.00 70.88 88 ASN A CA 1
ATOM 698 C C . ASN A 1 88 ? -0.115 -7.027 28.125 1.00 70.88 88 ASN A C 1
ATOM 700 O O . ASN A 1 88 ? 0.631 -6.103 28.439 1.00 70.88 88 ASN A O 1
ATOM 704 N N . ASN A 1 89 ? -1.279 -7.252 28.747 1.00 73.12 89 ASN A N 1
ATOM 705 C CA . ASN A 1 89 ? -1.777 -6.466 29.883 1.00 73.12 89 ASN A CA 1
ATOM 706 C C . ASN A 1 89 ? -2.118 -4.997 29.550 1.00 73.12 89 ASN A C 1
ATOM 708 O O . ASN A 1 89 ? -2.280 -4.179 30.453 1.00 73.12 89 ASN A O 1
ATOM 712 N N . ILE A 1 90 ? -2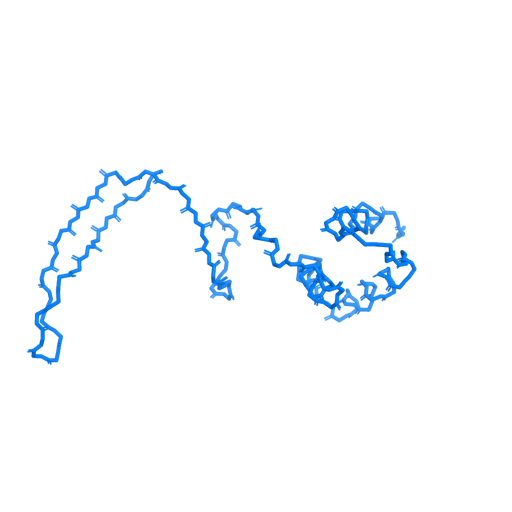.229 -4.664 28.258 1.00 77.81 90 ILE A N 1
ATOM 713 C CA . ILE A 1 90 ? -2.653 -3.358 27.752 1.00 77.81 90 ILE A CA 1
ATOM 714 C C . ILE A 1 90 ? -3.967 -3.561 26.995 1.00 77.81 90 ILE A C 1
ATOM 716 O O . ILE A 1 90 ? -4.052 -4.364 26.059 1.00 77.81 90 ILE A O 1
ATOM 720 N N . GLU A 1 91 ? -5.002 -2.825 27.394 1.00 79.06 91 GLU A N 1
ATOM 721 C CA . GLU A 1 91 ? -6.249 -2.772 26.639 1.00 79.06 91 GLU A CA 1
ATOM 722 C C . GLU A 1 91 ? -6.027 -1.995 25.343 1.00 79.06 91 GLU A C 1
ATOM 724 O O . GLU A 1 91 ? -5.662 -0.818 25.348 1.00 79.06 91 GLU A O 1
ATOM 729 N N . LYS A 1 92 ? -6.253 -2.658 24.210 1.00 84.94 92 LYS A N 1
ATOM 730 C CA . LYS A 1 92 ? -6.165 -2.044 22.891 1.00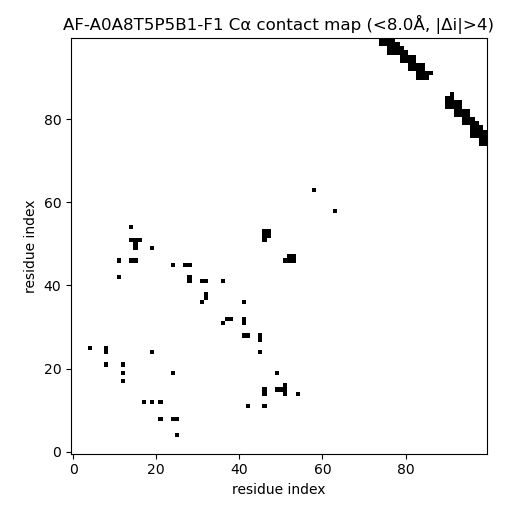 84.94 92 LYS A CA 1
ATOM 731 C C . LYS A 1 92 ? -7.505 -2.182 22.192 1.00 84.94 92 LYS A C 1
ATOM 733 O O . LYS A 1 92 ? -8.012 -3.284 21.998 1.00 84.94 92 LYS A O 1
ATOM 738 N N . THR A 1 93 ? -8.080 -1.056 21.794 1.00 85.44 93 THR A N 1
ATOM 739 C CA . THR A 1 93 ? -9.265 -1.067 20.934 1.00 85.44 93 THR A CA 1
ATOM 740 C C . THR A 1 93 ? -8.804 -1.216 19.493 1.00 85.44 93 THR A C 1
ATOM 742 O O . THR A 1 93 ? -7.996 -0.420 19.015 1.00 85.44 93 THR A O 1
ATOM 745 N N . ILE A 1 94 ? -9.292 -2.249 18.815 1.00 90.69 94 ILE A N 1
ATOM 746 C CA . ILE A 1 94 ? -9.096 -2.446 17.381 1.00 90.69 94 ILE A CA 1
ATOM 747 C C . ILE A 1 94 ? -10.425 -2.271 16.650 1.00 90.69 94 ILE A C 1
ATOM 749 O O . ILE A 1 94 ? -11.499 -2.541 17.196 1.00 90.69 94 ILE A O 1
ATOM 753 N N . PHE A 1 95 ? -10.326 -1.833 15.400 1.00 88.25 95 PHE A N 1
ATOM 754 C CA . PHE A 1 95 ? -11.447 -1.724 14.479 1.00 88.25 95 PHE A CA 1
ATOM 755 C C . PHE A 1 95 ? -11.254 -2.748 13.364 1.00 88.25 95 PHE A C 1
ATOM 757 O O . PHE A 1 95 ? -10.164 -2.866 12.807 1.00 88.25 95 PHE A O 1
ATOM 764 N N . SER A 1 96 ? -12.303 -3.497 13.054 1.00 85.81 96 SER A N 1
ATOM 765 C CA . SER A 1 96 ? -12.351 -4.433 11.929 1.00 85.81 96 SER A CA 1
ATOM 766 C C . SER A 1 96 ? -13.607 -4.150 11.127 1.00 85.81 96 SER A C 1
ATOM 768 O O . SER A 1 96 ? -14.641 -3.882 11.728 1.00 85.81 96 SER A O 1
ATOM 770 N N . GLY A 1 97 ? -13.551 -4.208 9.804 1.00 87.88 97 GLY A N 1
ATOM 771 C CA . GLY A 1 97 ? -14.671 -3.769 8.982 1.00 87.88 97 GLY A CA 1
ATOM 772 C C . GLY A 1 97 ? -14.568 -4.199 7.530 1.00 87.88 97 GLY A C 1
ATOM 773 O O . GLY A 1 97 ? -13.607 -4.862 7.139 1.00 87.88 97 GLY A O 1
ATOM 774 N N . ILE A 1 98 ? -15.568 -3.792 6.753 1.00 89.12 98 ILE A N 1
ATOM 775 C CA . ILE A 1 98 ? -15.654 -4.008 5.308 1.00 89.12 98 ILE A CA 1
ATOM 776 C C . ILE A 1 98 ? -15.530 -2.651 4.612 1.00 89.12 98 ILE A C 1
ATOM 778 O O . ILE A 1 98 ? -16.158 -1.668 5.018 1.00 89.12 98 ILE A O 1
ATOM 782 N N . LEU A 1 99 ? -14.704 -2.616 3.570 1.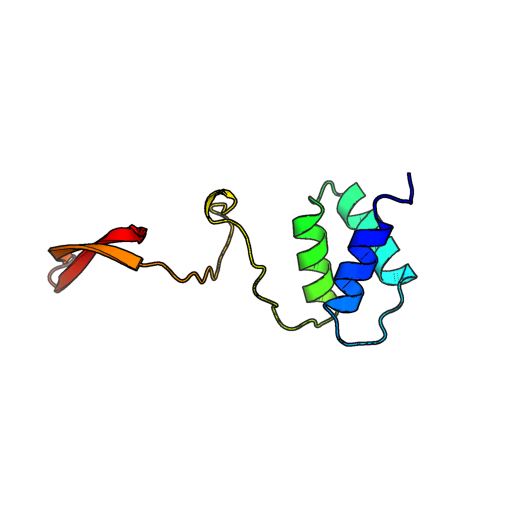00 87.62 99 LEU A N 1
ATOM 783 C CA . LEU A 1 99 ? -14.439 -1.454 2.725 1.00 87.62 99 LEU A CA 1
ATOM 784 C C . LEU A 1 99 ? -15.083 -1.681 1.347 1.00 87.62 99 LEU A C 1
ATOM 786 O O . LEU A 1 99 ? -15.071 -2.816 0.863 1.00 87.62 99 LEU A O 1
ATOM 790 N N . GLY A 1 100 ? -15.648 -0.623 0.756 1.00 75.88 100 GLY A N 1
ATOM 791 C CA . GLY A 1 100 ? -16.372 -0.627 -0.521 1.00 75.88 100 GLY A CA 1
ATOM 792 C C . GLY A 1 100 ? -15.878 0.410 -1.521 1.00 75.88 100 GLY A C 1
ATOM 793 O O . GLY A 1 100 ? -15.300 1.447 -1.102 1.00 75.88 100 GLY A O 1
#

Foldseek 3Di:
DLVVCVVVLVVLCVQDPDDDDSVVLSVQQVVCVVVVNPSVVSSVVSCVVRVRDPPQDDDDPVPDDPPDPDDDDDWDFPDKDWDFDQDPNDTDIDIDGDTD

Mean predicted aligned error: 14.79 Å

Sequence (100 aa):
MEDEFAPHVDEIKMALDSEIDENGILADLKKLIEFRVPIEEAKRSLIKKYGGADKSIVRKLCDIKISDRNIEFTTQVMEVARKTINSNNIEKTIFSGILG

Nearest PDB structures (foldseek):
  2fdo-assembly1_A  TM=4.961E-01  e=2.271E+00  Archaeoglobus fulgidus DSM 4304

pLDDT: mean 71.26, std 11.71, range [45.44, 91.81]